Protein AF-A0A6I3WU82-F1 (afdb_monomer_lite)

Radius of gyration: 12.36 Å; chains: 1; bounding box: 28×26×28 Å

Foldseek 3Di:
DPVVLVVVLVVVQVVVCVVVVNDGDDLVRQLVVLVVCQVDQVNVVVQVGNVSSPSNNVSSVVNCVVDPDDDPDD

Secondary structure (DSSP, 8-state):
--HHHHHHHHHHHHHHHHHTTTPPPPHHHHHHHHHHHHH-HHHHGGGTSHHHHHHHHHHHHHHHHHS-------

Structure (mmCIF, N/CA/C/O backbone):
data_AF-A0A6I3WU82-F1
#
_entry.id   AF-A0A6I3WU82-F1
#
loop_
_atom_site.group_PDB
_atom_site.id
_atom_site.type_symbol
_atom_site.label_atom_id
_atom_site.label_alt_i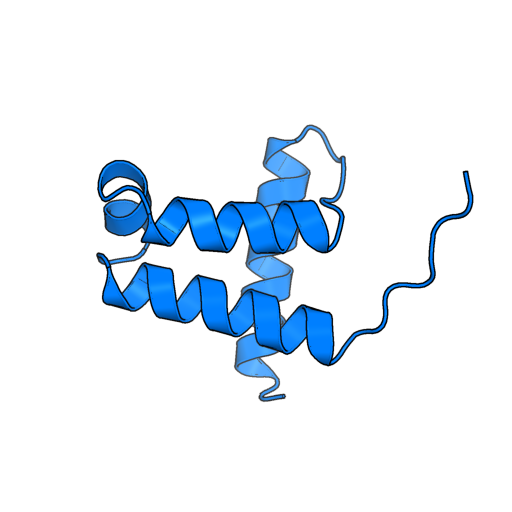d
_atom_site.label_comp_id
_atom_site.label_asym_id
_atom_site.label_entity_id
_atom_site.label_seq_id
_atom_site.pdbx_PDB_ins_code
_atom_site.Cartn_x
_atom_site.Cartn_y
_atom_site.Cartn_z
_atom_site.occupancy
_atom_site.B_iso_or_equiv
_atom_site.auth_seq_id
_atom_site.auth_comp_id
_atom_site.auth_asym_id
_atom_site.auth_atom_id
_atom_site.pdbx_PDB_model_num
ATOM 1 N N . THR A 1 1 ? -8.165 -15.756 0.131 1.00 61.75 1 THR A N 1
ATOM 2 C CA . THR A 1 1 ? -6.893 -15.052 -0.125 1.00 61.75 1 THR A CA 1
ATOM 3 C C . THR A 1 1 ? -5.760 -16.016 0.133 1.00 61.75 1 THR A C 1
ATOM 5 O O . THR A 1 1 ? -5.839 -16.741 1.116 1.00 61.75 1 THR A O 1
ATOM 8 N N . ASP A 1 2 ? -4.766 -16.085 -0.749 1.00 81.31 2 ASP A N 1
ATOM 9 C CA . ASP A 1 2 ? -3.554 -16.888 -0.531 1.00 81.31 2 ASP A CA 1
ATOM 10 C C . ASP A 1 2 ? -2.850 -16.425 0.763 1.00 81.31 2 ASP A C 1
ATOM 12 O O . ASP A 1 2 ? -2.659 -15.223 0.969 1.00 81.31 2 ASP A O 1
ATOM 16 N N . SER A 1 3 ? -2.497 -17.356 1.655 1.00 82.94 3 SER A N 1
ATOM 17 C CA . SER A 1 3 ? -1.869 -17.050 2.949 1.00 82.94 3 SER A CA 1
ATOM 18 C C . SER A 1 3 ? -0.503 -16.373 2.797 1.00 82.94 3 SER A C 1
ATOM 20 O O . SER A 1 3 ? -0.128 -15.558 3.641 1.00 82.94 3 SER A O 1
ATOM 22 N N . THR A 1 4 ? 0.202 -16.625 1.693 1.00 89.25 4 THR A N 1
ATOM 23 C CA . THR A 1 4 ? 1.460 -15.951 1.343 1.00 89.25 4 THR A CA 1
ATOM 24 C C . THR A 1 4 ? 1.232 -14.472 1.055 1.00 89.25 4 THR A C 1
ATOM 26 O O . THR A 1 4 ? 1.961 -13.615 1.555 1.00 89.25 4 THR A O 1
ATOM 29 N N . VAL A 1 5 ? 0.186 -14.154 0.287 1.00 88.75 5 VAL A N 1
ATOM 30 C CA . VAL A 1 5 ? -0.181 -12.768 -0.042 1.00 88.75 5 VAL A CA 1
ATOM 31 C C . VAL A 1 5 ? -0.569 -12.010 1.225 1.00 88.75 5 VAL A C 1
ATOM 33 O O . VAL A 1 5 ? -0.095 -10.897 1.441 1.00 88.75 5 VAL A O 1
ATOM 36 N N . VAL A 1 6 ? -1.352 -12.634 2.111 1.00 91.94 6 VAL A N 1
ATOM 37 C CA . VAL A 1 6 ? -1.708 -12.043 3.412 1.00 91.94 6 VAL A CA 1
ATOM 38 C C . VAL A 1 6 ? -0.458 -11.749 4.246 1.00 91.94 6 VAL A C 1
ATOM 40 O O . VAL A 1 6 ? -0.323 -10.645 4.771 1.00 91.94 6 VAL A O 1
ATOM 43 N N . ALA A 1 7 ? 0.484 -12.691 4.337 1.00 93.12 7 ALA A N 1
ATOM 44 C CA . ALA A 1 7 ? 1.719 -12.494 5.094 1.00 93.12 7 ALA A CA 1
ATOM 45 C C . ALA A 1 7 ? 2.570 -11.332 4.545 1.00 93.12 7 ALA A C 1
ATOM 47 O O . ALA A 1 7 ? 3.114 -10.543 5.322 1.00 93.12 7 ALA A O 1
ATOM 48 N N . LEU A 1 8 ? 2.655 -11.187 3.218 1.00 93.44 8 LEU A N 1
ATOM 49 C CA . LEU A 1 8 ? 3.366 -10.075 2.578 1.00 93.44 8 LEU A CA 1
ATOM 50 C C . LEU A 1 8 ? 2.714 -8.723 2.884 1.00 93.44 8 LEU A C 1
ATOM 52 O O . LEU A 1 8 ? 3.413 -7.778 3.253 1.00 93.44 8 LEU A O 1
ATOM 56 N N . VAL A 1 9 ? 1.387 -8.640 2.782 1.00 96.12 9 VAL A N 1
ATOM 57 C CA . VAL A 1 9 ? 0.644 -7.405 3.062 1.00 96.12 9 VAL A CA 1
ATOM 58 C C . VAL A 1 9 ? 0.773 -7.009 4.533 1.00 96.12 9 VAL A C 1
ATOM 60 O O . VAL A 1 9 ? 1.053 -5.849 4.824 1.00 96.12 9 VAL A O 1
ATOM 63 N N . LEU A 1 10 ? 0.656 -7.959 5.466 1.00 95.69 10 LEU A N 1
ATOM 64 C CA . LEU A 1 10 ? 0.820 -7.688 6.899 1.00 95.69 10 LEU A CA 1
ATOM 65 C C . LEU A 1 10 ? 2.239 -7.224 7.240 1.00 95.69 10 LEU A C 1
ATOM 67 O O . LEU A 1 10 ? 2.418 -6.284 8.016 1.00 95.69 10 LEU A O 1
ATOM 71 N N . ARG A 1 11 ? 3.257 -7.838 6.628 1.00 96.81 11 ARG A N 1
ATOM 72 C CA . ARG A 1 11 ? 4.647 -7.398 6.787 1.00 96.81 11 ARG A CA 1
ATOM 73 C C . ARG A 1 11 ? 4.842 -5.967 6.280 1.00 96.81 11 ARG A C 1
ATOM 75 O O . ARG A 1 11 ? 5.526 -5.187 6.942 1.00 96.81 11 ARG A O 1
ATOM 82 N N . HIS A 1 12 ? 4.251 -5.624 5.135 1.00 97.12 12 HIS A N 1
ATOM 83 C CA . HIS A 1 12 ? 4.310 -4.272 4.572 1.00 97.12 12 HIS A CA 1
ATOM 84 C C . HIS A 1 12 ? 3.581 -3.259 5.463 1.00 97.12 12 HIS A C 1
ATOM 86 O O . HIS A 1 12 ? 4.166 -2.240 5.824 1.00 97.12 12 HIS A O 1
ATOM 92 N N . ARG A 1 13 ? 2.369 -3.589 5.929 1.00 97.06 13 ARG A N 1
ATOM 93 C CA . ARG A 1 13 ? 1.601 -2.762 6.870 1.00 97.06 13 ARG A CA 1
ATOM 94 C C . ARG A 1 13 ? 2.403 -2.471 8.137 1.00 97.06 13 ARG A C 1
ATOM 96 O O . ARG A 1 13 ? 2.518 -1.316 8.523 1.00 97.06 13 ARG A O 1
ATOM 103 N N . ASN A 1 14 ? 3.037 -3.487 8.726 1.00 97.81 14 ASN A N 1
ATOM 104 C CA . ASN A 1 14 ? 3.901 -3.308 9.895 1.00 97.81 14 ASN A CA 1
ATOM 105 C C . ASN A 1 14 ? 5.100 -2.383 9.608 1.00 97.81 14 ASN A C 1
ATOM 107 O O . ASN A 1 14 ? 5.453 -1.559 10.448 1.00 97.81 14 ASN A O 1
ATOM 111 N N . TRP A 1 15 ? 5.720 -2.488 8.431 1.00 97.06 15 TRP A N 1
ATOM 112 C CA . TRP A 1 15 ? 6.803 -1.582 8.044 1.00 97.06 15 TRP A CA 1
ATOM 113 C C . TRP A 1 15 ? 6.331 -0.121 7.941 1.00 97.06 15 TRP A C 1
ATOM 115 O O . TRP A 1 15 ? 7.003 0.769 8.464 1.00 97.06 15 TRP A O 1
ATOM 125 N N . ILE A 1 16 ? 5.152 0.126 7.359 1.00 97.50 16 ILE A N 1
ATOM 126 C CA . ILE A 1 16 ? 4.541 1.465 7.317 1.00 97.50 16 ILE A CA 1
ATOM 127 C C . ILE A 1 16 ? 4.240 1.979 8.726 1.00 97.50 16 ILE A C 1
ATOM 129 O O . ILE A 1 16 ? 4.628 3.097 9.051 1.00 97.50 16 ILE A O 1
ATOM 133 N N . THR A 1 17 ? 3.635 1.154 9.585 1.00 97.88 17 THR A N 1
ATOM 134 C CA . THR A 1 17 ? 3.341 1.507 10.982 1.00 97.88 17 THR A CA 1
ATOM 135 C C . THR A 1 17 ? 4.599 1.953 11.728 1.00 97.88 17 THR A C 1
ATOM 137 O O . THR A 1 17 ? 4.585 2.969 12.420 1.00 97.88 17 THR A O 1
ATOM 140 N N . GLN A 1 18 ? 5.718 1.241 11.559 1.00 98.00 18 GLN A N 1
ATOM 141 C CA . GLN A 1 18 ? 7.000 1.635 12.156 1.00 98.00 18 GLN A CA 1
ATOM 142 C C . GLN A 1 18 ? 7.509 2.968 11.591 1.00 98.00 18 GLN A C 1
ATOM 144 O O . GLN A 1 18 ? 7.955 3.825 12.354 1.00 98.00 18 GLN A O 1
ATOM 149 N N . GLY A 1 19 ? 7.393 3.176 10.276 1.00 96.38 19 GLY A N 1
ATOM 150 C CA . GLY A 1 19 ? 7.742 4.442 9.626 1.00 96.38 19 GLY A CA 1
ATOM 151 C C . GLY A 1 19 ? 6.863 5.625 10.045 1.00 96.38 19 GLY A C 1
ATOM 152 O O . GLY A 1 19 ? 7.301 6.769 9.963 1.00 96.38 19 GLY A O 1
ATOM 153 N N . TRP A 1 20 ? 5.643 5.367 10.520 1.00 97.38 20 TRP A N 1
ATOM 154 C CA . TRP A 1 20 ? 4.678 6.368 10.990 1.00 97.38 20 TRP A CA 1
ATOM 155 C C . TRP A 1 20 ? 4.661 6.521 12.519 1.00 97.38 20 TRP A C 1
ATOM 157 O O . TRP A 1 20 ? 3.683 6.992 13.095 1.00 97.38 20 TRP A O 1
ATOM 167 N N . GLY A 1 21 ? 5.736 6.117 13.203 1.00 97.50 21 GLY A N 1
ATOM 168 C CA . GLY A 1 21 ? 5.860 6.297 14.653 1.00 97.50 21 GLY A CA 1
ATOM 169 C C . GLY A 1 21 ? 4.909 5.418 15.471 1.00 97.50 21 GLY A C 1
ATOM 170 O O . GLY A 1 21 ? 4.512 5.800 16.567 1.00 97.50 21 GLY A O 1
ATOM 171 N N . GLY A 1 22 ? 4.528 4.253 14.944 1.00 96.75 22 GLY A N 1
ATOM 172 C CA . GLY A 1 22 ? 3.618 3.309 15.594 1.00 96.75 22 GLY A CA 1
ATOM 173 C C . GLY A 1 22 ? 2.145 3.491 15.224 1.00 96.75 22 GLY A C 1
ATOM 174 O O . GLY A 1 22 ? 1.314 2.709 15.680 1.00 96.75 22 GLY A O 1
ATOM 175 N N . ILE A 1 23 ? 1.809 4.478 14.389 1.00 96.44 23 ILE A N 1
ATOM 176 C CA . ILE A 1 23 ? 0.436 4.709 13.932 1.00 96.44 23 ILE A CA 1
ATOM 177 C C . ILE A 1 23 ? 0.138 3.790 12.751 1.00 96.44 23 ILE A C 1
ATOM 179 O O . ILE A 1 23 ? 0.778 3.868 11.702 1.00 96.44 23 ILE A O 1
ATOM 183 N N . GLU A 1 24 ? -0.844 2.910 12.923 1.00 95.69 24 GLU A N 1
ATOM 184 C CA . GLU A 1 24 ? -1.258 1.994 11.869 1.00 95.69 24 GLU A CA 1
ATOM 185 C C . GLU A 1 24 ? -2.091 2.727 10.803 1.00 95.69 24 GLU A C 1
ATOM 187 O O . GLU A 1 24 ? -3.002 3.479 11.162 1.00 95.69 24 GLU A O 1
ATOM 192 N N . PRO A 1 25 ? -1.832 2.514 9.498 1.00 96.31 25 PRO A N 1
ATOM 193 C CA . PRO A 1 25 ? -2.647 3.124 8.458 1.00 96.31 25 PRO A CA 1
ATOM 194 C C . PRO A 1 25 ? -4.079 2.577 8.486 1.00 96.31 25 PRO A C 1
ATOM 196 O O . PRO A 1 25 ? -4.309 1.369 8.663 1.00 96.31 25 PRO A O 1
ATOM 199 N N . THR A 1 26 ? -5.043 3.466 8.239 1.00 96.25 26 T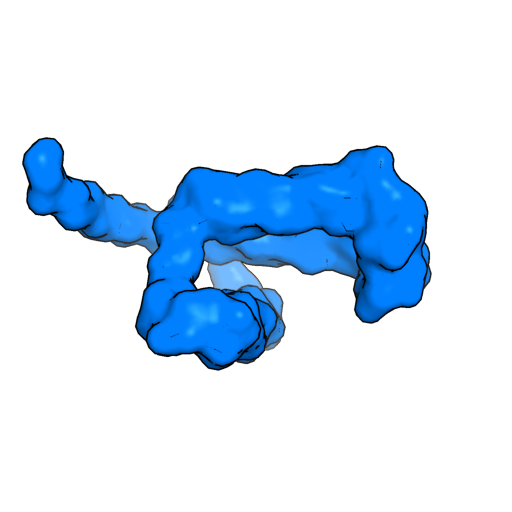HR A N 1
ATOM 200 C CA . THR A 1 26 ? -6.419 3.076 7.903 1.00 96.25 26 THR A CA 1
ATOM 201 C C . THR A 1 26 ? -6.456 2.338 6.560 1.00 96.25 26 THR A C 1
ATOM 203 O O . THR A 1 26 ? -5.524 2.447 5.759 1.00 96.25 26 THR A O 1
ATOM 206 N N . ALA A 1 27 ? -7.543 1.612 6.279 1.00 95.06 27 ALA A N 1
ATOM 207 C CA . ALA A 1 27 ? -7.769 0.971 4.980 1.00 95.06 27 ALA A CA 1
ATOM 208 C C . ALA A 1 27 ? -7.562 1.939 3.803 1.00 95.06 27 ALA A C 1
ATOM 210 O O . ALA A 1 27 ? -6.797 1.637 2.886 1.00 95.06 27 ALA A O 1
ATOM 211 N N . ASP A 1 28 ? -8.177 3.123 3.863 1.00 96.38 28 ASP A N 1
ATOM 212 C CA . ASP A 1 28 ? -8.096 4.123 2.793 1.00 96.38 28 ASP A CA 1
ATOM 213 C C . ASP A 1 28 ? -6.680 4.672 2.623 1.00 96.38 28 ASP A C 1
ATOM 215 O O . ASP A 1 28 ? -6.201 4.826 1.499 1.00 96.38 28 ASP A O 1
ATOM 219 N N . GLN A 1 29 ? -5.971 4.920 3.727 1.00 97.75 29 GLN A N 1
ATOM 220 C CA . GLN A 1 29 ? -4.570 5.339 3.684 1.00 97.75 29 GLN A CA 1
ATOM 221 C C . GLN A 1 29 ? -3.688 4.253 3.065 1.00 97.75 29 GLN A C 1
ATOM 223 O O . GLN A 1 29 ? -2.802 4.553 2.265 1.00 97.75 29 GLN A O 1
ATOM 228 N N . PHE A 1 30 ? -3.941 2.988 3.398 1.00 97.62 30 PHE A N 1
ATOM 229 C CA . PHE A 1 30 ? -3.139 1.878 2.907 1.00 97.62 30 PHE A CA 1
ATOM 230 C C . PHE A 1 30 ? -3.374 1.614 1.413 1.00 97.62 30 PHE A C 1
ATOM 232 O O . PHE A 1 30 ? -2.416 1.455 0.655 1.00 97.62 30 PHE A O 1
ATOM 239 N N . ILE A 1 31 ? -4.629 1.679 0.960 1.00 97.81 31 ILE A N 1
ATOM 240 C CA . ILE A 1 31 ? -4.979 1.659 -0.468 1.00 97.81 31 ILE A CA 1
ATOM 241 C C . ILE A 1 31 ? -4.366 2.869 -1.186 1.00 97.81 31 ILE A C 1
ATOM 243 O O . ILE A 1 31 ? -3.781 2.721 -2.261 1.00 97.81 31 ILE A O 1
ATOM 247 N N . GLY A 1 32 ? -4.447 4.057 -0.581 1.00 98.00 32 GLY A N 1
ATOM 248 C CA . GLY A 1 32 ? -3.864 5.290 -1.109 1.00 98.00 32 GLY A CA 1
ATOM 249 C C . GLY A 1 32 ? -2.358 5.179 -1.354 1.00 98.00 32 GLY A C 1
ATOM 250 O O . GLY A 1 32 ? -1.880 5.583 -2.415 1.00 98.00 32 GLY A O 1
ATOM 251 N N . LEU A 1 33 ? -1.618 4.553 -0.434 1.00 98.12 33 LEU A N 1
ATOM 252 C CA . LEU A 1 33 ? -0.195 4.251 -0.614 1.00 98.12 33 LEU A CA 1
ATOM 253 C C . LEU A 1 33 ? 0.047 3.331 -1.816 1.00 98.12 33 LEU A C 1
ATOM 255 O O . LEU A 1 33 ? 0.890 3.643 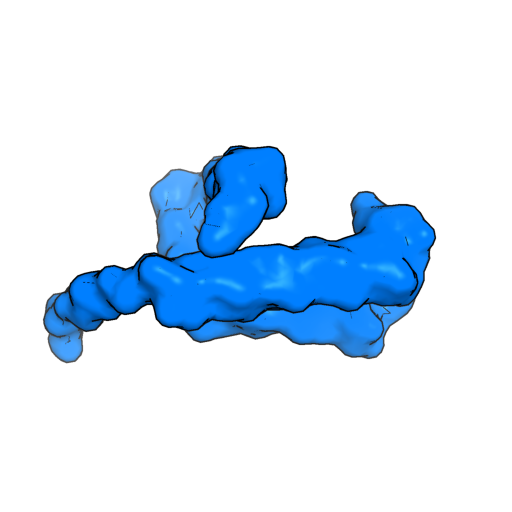-2.656 1.00 98.12 33 LEU A O 1
ATOM 259 N N . GLY A 1 34 ? -0.722 2.246 -1.946 1.00 98.12 34 GLY A N 1
ATOM 260 C CA . GLY A 1 34 ? -0.646 1.357 -3.110 1.00 98.12 34 GLY A CA 1
ATOM 261 C C . GLY A 1 34 ? -0.884 2.098 -4.431 1.00 98.12 34 GLY A C 1
ATOM 262 O O . GLY A 1 34 ? -0.143 1.911 -5.397 1.00 98.12 34 GLY A O 1
ATOM 263 N N . ASN A 1 35 ? -1.876 2.990 -4.469 1.00 98.62 35 ASN A N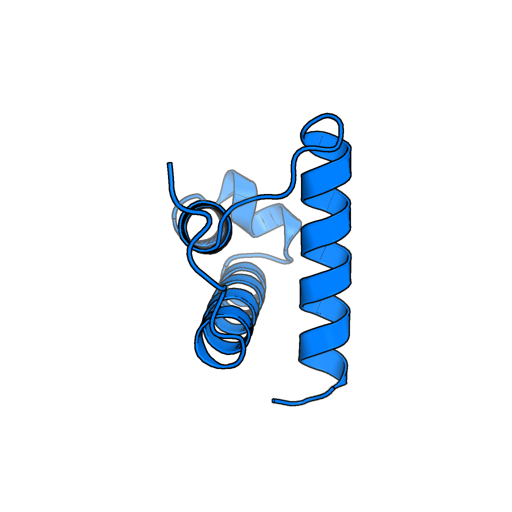 1
ATOM 264 C CA . ASN A 1 35 ? -2.155 3.819 -5.642 1.00 98.62 35 ASN A CA 1
ATOM 265 C C . ASN A 1 35 ? -0.996 4.773 -5.961 1.00 98.62 35 ASN A C 1
ATOM 267 O O . ASN A 1 35 ? -0.596 4.875 -7.121 1.00 98.62 35 ASN A O 1
ATOM 271 N N . MET A 1 36 ? -0.413 5.418 -4.946 1.00 98.38 36 MET A N 1
ATOM 272 C CA . MET A 1 36 ? 0.756 6.288 -5.105 1.00 98.38 36 MET A CA 1
ATOM 273 C C . MET A 1 36 ? 1.959 5.527 -5.678 1.00 98.38 36 MET A C 1
ATOM 275 O O . MET A 1 36 ? 2.634 6.040 -6.568 1.00 98.38 36 MET A O 1
ATOM 279 N N . TYR A 1 37 ? 2.208 4.292 -5.222 1.00 98.19 37 TYR A N 1
ATOM 280 C CA . TYR A 1 37 ? 3.317 3.474 -5.727 1.00 98.19 37 TYR A CA 1
ATOM 281 C C . TYR A 1 37 ? 3.212 3.192 -7.226 1.00 98.19 37 TYR A C 1
ATOM 283 O O . TYR A 1 37 ? 4.235 3.086 -7.894 1.00 98.19 37 TYR A O 1
ATOM 291 N N . VAL A 1 38 ? 1.989 3.069 -7.752 1.00 98.50 38 VAL A N 1
ATOM 292 C CA . VAL A 1 38 ? 1.732 2.858 -9.184 1.00 98.50 38 VAL A CA 1
ATOM 293 C C . VAL A 1 38 ? 1.758 4.173 -9.963 1.00 98.50 38 VAL A C 1
ATOM 295 O O . VAL A 1 38 ? 2.210 4.191 -11.104 1.00 98.50 38 VAL A O 1
ATOM 298 N N . ALA A 1 39 ? 1.249 5.256 -9.374 1.00 98.38 39 ALA A N 1
ATOM 299 C CA . ALA A 1 39 ? 1.092 6.539 -10.052 1.00 98.38 39 ALA A CA 1
ATOM 300 C C . ALA A 1 39 ? 2.418 7.281 -10.292 1.00 98.38 39 ALA A C 1
ATOM 302 O O . ALA A 1 39 ? 2.494 8.097 -11.208 1.00 98.38 39 ALA A O 1
ATOM 303 N N . ASP A 1 40 ? 3.452 7.014 -9.490 1.00 98.19 40 ASP A N 1
ATOM 304 C CA . ASP A 1 40 ? 4.742 7.702 -9.570 1.00 98.19 40 ASP A CA 1
ATOM 305 C C . ASP A 1 40 ? 5.903 6.698 -9.654 1.00 98.19 40 ASP A C 1
ATOM 307 O O . ASP A 1 40 ? 6.178 5.927 -8.729 1.00 98.19 40 ASP A O 1
ATOM 311 N N . GLU A 1 41 ? 6.629 6.737 -10.774 1.00 97.12 41 GLU A N 1
ATOM 312 C CA . GLU A 1 41 ? 7.746 5.837 -11.077 1.00 97.12 41 GLU A CA 1
ATOM 313 C C . GLU A 1 41 ? 8.865 5.885 -10.021 1.00 97.12 41 GLU A C 1
ATOM 315 O O . GLU A 1 41 ? 9.528 4.873 -9.763 1.00 97.12 41 GLU A O 1
ATOM 320 N N . ARG A 1 42 ? 9.045 7.030 -9.344 1.00 97.88 42 ARG A N 1
ATOM 321 C CA . ARG A 1 42 ? 10.032 7.180 -8.262 1.00 97.88 42 ARG A CA 1
ATOM 322 C C . ARG A 1 42 ? 9.730 6.258 -7.090 1.00 97.88 42 ARG A C 1
ATOM 324 O O . ARG A 1 42 ? 10.661 5.819 -6.423 1.00 97.88 42 ARG A O 1
ATOM 331 N N . PHE A 1 43 ? 8.460 5.938 -6.858 1.00 97.44 43 PHE A N 1
ATOM 332 C CA . PHE A 1 43 ? 8.062 4.935 -5.878 1.00 97.44 43 PHE A CA 1
ATOM 333 C C . PHE A 1 43 ? 8.062 3.534 -6.486 1.00 97.44 43 PHE A C 1
ATOM 335 O O . PHE A 1 43 ? 8.574 2.608 -5.857 1.00 97.44 43 PHE A O 1
ATOM 342 N N . ALA A 1 44 ? 7.570 3.376 -7.718 1.00 97.94 44 ALA A N 1
ATOM 343 C CA . ALA A 1 44 ? 7.489 2.074 -8.380 1.00 97.94 44 ALA A CA 1
ATOM 344 C C . ALA A 1 44 ? 8.844 1.350 -8.454 1.00 97.94 44 ALA A C 1
ATOM 346 O O . ALA A 1 44 ? 8.922 0.139 -8.237 1.00 97.94 44 ALA A O 1
ATOM 347 N N . ARG A 1 45 ? 9.944 2.085 -8.678 1.00 97.94 45 ARG A N 1
ATOM 348 C CA . ARG A 1 45 ? 11.307 1.515 -8.698 1.00 97.94 45 ARG A CA 1
ATOM 349 C C . ARG A 1 45 ? 11.695 0.770 -7.415 1.00 97.94 45 ARG A C 1
ATOM 351 O O . ARG A 1 45 ? 12.525 -0.130 -7.484 1.00 97.94 45 ARG A O 1
ATOM 358 N N . HIS A 1 46 ? 11.103 1.095 -6.263 1.00 96.62 46 HIS A N 1
ATOM 359 C CA . HIS A 1 46 ? 11.376 0.402 -4.996 1.00 96.62 46 HIS A CA 1
ATOM 360 C C . HIS A 1 46 ? 10.668 -0.952 -4.878 1.00 96.62 46 HIS A C 1
ATOM 362 O O . HIS A 1 46 ? 11.003 -1.740 -3.997 1.00 96.62 46 HIS A O 1
ATOM 368 N N . TYR A 1 47 ? 9.742 -1.242 -5.790 1.00 96.06 47 TYR A N 1
ATOM 369 C CA . TYR A 1 47 ? 8.990 -2.491 -5.846 1.00 96.06 47 TYR A CA 1
ATOM 370 C C . TYR A 1 47 ? 9.368 -3.353 -7.055 1.00 96.06 47 TYR A C 1
ATOM 372 O O . TYR A 1 47 ? 8.661 -4.299 -7.369 1.00 96.06 47 TYR A O 1
ATOM 380 N N . GLY A 1 48 ? 10.481 -3.058 -7.737 1.00 96.81 48 GLY A N 1
ATOM 381 C CA . GLY A 1 48 ? 10.872 -3.761 -8.966 1.00 96.81 48 GLY A CA 1
ATOM 382 C C . GLY A 1 48 ? 10.245 -3.177 -10.236 1.00 96.81 48 GLY A C 1
ATOM 383 O O . GLY A 1 48 ? 10.176 -3.856 -11.256 1.00 96.81 48 GLY A O 1
ATOM 384 N N . GLY A 1 49 ? 9.793 -1.921 -10.183 1.00 97.81 49 GLY A N 1
ATOM 385 C CA . GLY A 1 49 ? 9.155 -1.223 -11.296 1.00 97.81 49 GLY A CA 1
ATOM 386 C C . GLY A 1 49 ? 7.629 -1.286 -11.236 1.00 97.81 49 GLY A C 1
ATOM 387 O O . GLY A 1 49 ? 7.037 -1.701 -10.238 1.00 97.81 49 GLY A O 1
ATOM 388 N N . ILE A 1 50 ? 6.985 -0.846 -12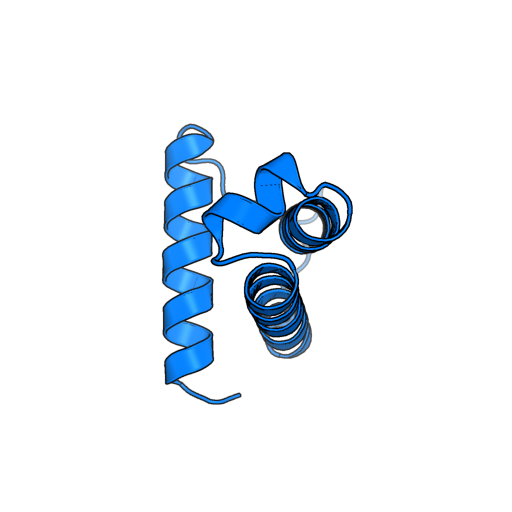.320 1.00 98.19 50 ILE A N 1
ATOM 389 C CA . ILE A 1 50 ? 5.527 -0.662 -12.378 1.00 98.19 50 ILE A CA 1
ATOM 390 C C . ILE A 1 50 ? 4.742 -1.948 -12.091 1.00 98.19 50 ILE A C 1
ATOM 392 O O . ILE A 1 50 ? 3.738 -1.905 -11.384 1.00 98.19 50 ILE A O 1
ATOM 396 N N . GLU A 1 51 ? 5.218 -3.097 -12.570 1.00 98.19 51 GLU A N 1
ATOM 397 C CA . GLU A 1 51 ? 4.537 -4.381 -12.373 1.00 98.19 51 GLU A CA 1
ATOM 398 C C . GLU A 1 51 ? 4.585 -4.841 -10.915 1.00 98.19 51 GLU A C 1
ATOM 400 O O . GLU A 1 51 ? 3.574 -5.272 -10.362 1.00 98.19 51 GLU A O 1
ATOM 405 N N . GLY A 1 52 ? 5.723 -4.668 -10.241 1.00 97.44 52 GLY A N 1
ATOM 406 C CA . GLY A 1 52 ? 5.813 -4.984 -8.820 1.00 97.44 52 GLY A CA 1
ATOM 407 C C . GLY A 1 52 ? 5.014 -4.012 -7.948 1.00 97.44 52 GLY A C 1
ATOM 408 O O . GLY A 1 52 ? 4.369 -4.435 -6.989 1.00 97.44 52 GLY A O 1
ATOM 409 N N . ALA A 1 53 ? 4.950 -2.729 -8.318 1.00 98.19 53 ALA A N 1
ATOM 410 C CA . ALA A 1 53 ? 4.076 -1.764 -7.651 1.00 98.19 53 ALA A CA 1
ATOM 411 C C . ALA A 1 53 ? 2.585 -2.116 -7.812 1.00 98.19 53 ALA A C 1
ATOM 413 O O . ALA A 1 53 ? 1.826 -2.037 -6.844 1.00 98.19 53 ALA A O 1
ATOM 414 N N . ARG A 1 54 ? 2.166 -2.554 -9.010 1.00 98.31 54 ARG A N 1
ATOM 415 C CA . ARG A 1 54 ? 0.806 -3.058 -9.268 1.00 98.31 54 ARG A CA 1
ATOM 416 C C . ARG A 1 54 ? 0.498 -4.281 -8.416 1.00 98.31 54 ARG A C 1
ATOM 418 O O . ARG A 1 54 ? -0.531 -4.290 -7.750 1.00 98.31 54 ARG A O 1
ATOM 425 N N . TYR A 1 55 ? 1.420 -5.242 -8.357 1.00 96.94 55 TYR A N 1
ATOM 426 C CA . TYR A 1 55 ? 1.268 -6.432 -7.522 1.00 96.94 55 TYR A CA 1
ATOM 427 C C . TYR A 1 55 ? 1.049 -6.078 -6.043 1.00 96.94 55 TYR A C 1
ATOM 429 O O . TYR A 1 55 ? 0.127 -6.593 -5.414 1.00 96.94 55 TYR A O 1
ATOM 437 N N . VAL A 1 56 ? 1.849 -5.159 -5.489 1.00 97.31 56 VAL A N 1
ATOM 438 C CA . VAL A 1 56 ? 1.685 -4.703 -4.098 1.00 97.31 56 VAL A CA 1
ATOM 439 C C . VAL A 1 56 ? 0.334 -4.014 -3.891 1.00 97.31 56 VAL A C 1
ATOM 441 O O . VAL A 1 56 ? -0.361 -4.320 -2.923 1.00 97.31 56 VAL A O 1
ATOM 444 N N . ARG A 1 57 ? -0.071 -3.116 -4.796 1.00 98.12 57 ARG A N 1
ATOM 445 C CA . ARG A 1 57 ? -1.369 -2.430 -4.714 1.00 98.12 57 ARG A CA 1
ATOM 446 C C . ARG A 1 57 ? -2.540 -3.410 -4.769 1.00 98.12 57 ARG A C 1
ATOM 448 O O . ARG A 1 57 ? -3.446 -3.309 -3.946 1.00 98.12 57 ARG A O 1
ATOM 455 N N . ASP A 1 58 ? -2.508 -4.371 -5.683 1.00 97.56 58 ASP A N 1
ATOM 456 C CA . ASP A 1 58 ? -3.575 -5.363 -5.828 1.00 97.56 58 ASP A CA 1
ATOM 457 C C . ASP A 1 58 ? -3.643 -6.290 -4.604 1.00 97.56 58 ASP A C 1
ATOM 459 O O . ASP A 1 58 ? -4.734 -6.603 -4.125 1.00 97.56 58 ASP A O 1
ATOM 463 N N . ALA A 1 59 ? -2.493 -6.650 -4.023 1.00 96.44 59 ALA A N 1
ATOM 464 C CA . ALA A 1 59 ? -2.432 -7.397 -2.769 1.00 96.44 59 ALA A CA 1
ATOM 465 C C . ALA A 1 59 ? -3.055 -6.619 -1.594 1.00 96.44 59 ALA A C 1
ATOM 467 O O . ALA A 1 59 ? -3.833 -7.193 -0.828 1.00 96.44 59 ALA A O 1
ATOM 468 N N . ILE A 1 60 ? -2.764 -5.317 -1.470 1.00 96.81 60 ILE A N 1
ATOM 469 C CA . ILE A 1 60 ? -3.362 -4.440 -0.449 1.00 96.81 60 ILE A CA 1
ATOM 470 C C . ILE A 1 60 ? -4.885 -4.385 -0.616 1.00 96.81 60 ILE A C 1
ATOM 472 O O . ILE A 1 60 ? -5.614 -4.624 0.347 1.00 96.81 60 ILE A O 1
ATOM 476 N N . VAL A 1 61 ? -5.372 -4.122 -1.832 1.00 96.06 61 VAL A N 1
ATOM 477 C CA . VAL A 1 61 ? -6.813 -4.025 -2.121 1.00 96.06 61 VAL A CA 1
ATOM 478 C C . VAL A 1 61 ? -7.525 -5.344 -1.821 1.00 96.06 61 VAL A C 1
ATOM 480 O O . VAL A 1 61 ? -8.558 -5.344 -1.153 1.00 96.06 61 VAL A O 1
ATOM 483 N N . ALA A 1 62 ? -6.960 -6.474 -2.253 1.00 94.44 62 ALA A N 1
ATOM 484 C CA . ALA A 1 62 ? -7.530 -7.791 -1.988 1.00 94.44 62 ALA A CA 1
ATOM 485 C C . ALA A 1 62 ? -7.579 -8.112 -0.486 1.00 94.44 62 ALA A C 1
ATOM 487 O O . ALA A 1 62 ? -8.554 -8.695 -0.009 1.00 94.44 62 ALA A O 1
ATOM 488 N N . TRP A 1 63 ? -6.547 -7.728 0.271 1.00 93.88 63 TRP A N 1
ATOM 489 C CA . TRP A 1 63 ? -6.509 -7.925 1.718 1.00 93.88 63 TRP A CA 1
ATOM 490 C C . TRP A 1 63 ? -7.544 -7.064 2.454 1.00 93.88 63 TRP A C 1
ATOM 492 O O . TRP A 1 63 ? -8.255 -7.594 3.308 1.00 93.88 63 TRP A O 1
ATOM 502 N N . VAL A 1 64 ? -7.681 -5.779 2.097 1.00 93.94 64 VAL A N 1
ATOM 503 C CA . VAL A 1 64 ? -8.694 -4.879 2.682 1.00 93.94 64 VAL A CA 1
ATOM 504 C C . VAL A 1 64 ? -10.105 -5.376 2.367 1.00 93.94 64 VAL A C 1
ATOM 506 O O . VAL A 1 64 ? -10.935 -5.470 3.264 1.00 93.94 64 VAL A O 1
ATOM 509 N N . ALA A 1 65 ? -10.378 -5.767 1.119 1.00 92.25 65 ALA A N 1
ATOM 510 C CA . ALA A 1 65 ? -11.689 -6.285 0.728 1.00 92.25 65 ALA A CA 1
ATOM 511 C C . ALA A 1 65 ? -12.064 -7.582 1.471 1.00 92.25 65 ALA A C 1
ATOM 513 O O . ALA A 1 65 ? -13.233 -7.809 1.774 1.00 92.25 65 ALA A O 1
ATOM 514 N N . ALA A 1 66 ? -11.076 -8.429 1.782 1.00 89.56 66 ALA A N 1
ATOM 515 C CA . ALA A 1 66 ? -11.273 -9.668 2.533 1.00 89.56 66 ALA A CA 1
ATOM 516 C C . ALA A 1 66 ? -11.336 -9.467 4.059 1.00 89.56 66 ALA A C 1
ATOM 518 O O . ALA A 1 66 ? -11.741 -10.388 4.770 1.00 89.56 66 ALA A O 1
ATOM 51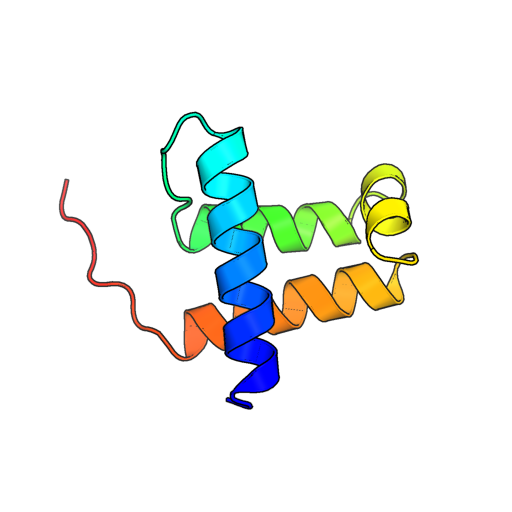9 N N . THR A 1 67 ? -10.937 -8.295 4.562 1.00 81.19 67 THR A N 1
ATOM 520 C CA . THR A 1 67 ? -10.853 -7.990 5.995 1.00 81.19 67 THR A CA 1
ATOM 521 C C . THR A 1 67 ? -11.700 -6.755 6.292 1.00 81.19 67 THR A C 1
ATOM 523 O O . THR A 1 67 ? -11.171 -5.643 6.285 1.00 81.19 67 THR A O 1
ATOM 526 N N . PRO A 1 68 ? -13.011 -6.910 6.557 1.00 63.78 68 PRO A N 1
ATOM 527 C CA . PRO A 1 68 ? -13.841 -5.784 6.961 1.00 63.78 68 PRO A CA 1
ATOM 528 C C . PRO A 1 68 ? -13.239 -5.149 8.223 1.00 63.78 68 PRO A C 1
ATOM 530 O O . PRO A 1 68 ? -13.263 -5.754 9.295 1.00 63.78 68 PRO A O 1
ATOM 533 N N . GLN A 1 69 ? -12.646 -3.957 8.105 1.00 59.53 69 GLN A N 1
ATOM 534 C CA . GLN A 1 69 ? -12.205 -3.216 9.282 1.00 59.53 69 GLN A CA 1
ATOM 535 C C . GLN A 1 69 ? -13.449 -2.698 9.999 1.00 59.53 69 GLN A C 1
ATOM 537 O O . GLN A 1 69 ? -14.220 -1.926 9.428 1.00 59.53 69 GLN A O 1
ATOM 542 N N . SER A 1 70 ? -13.636 -3.109 11.254 1.00 53.75 70 SER A N 1
ATOM 543 C CA . SER A 1 70 ? -14.609 -2.480 12.143 1.00 53.75 70 SER A CA 1
ATOM 544 C C . SER A 1 70 ? -14.332 -0.982 12.175 1.00 53.75 70 SER A C 1
ATOM 546 O O . SER A 1 70 ? -13.222 -0.564 12.510 1.00 53.75 70 SER A O 1
ATOM 548 N N . SER A 1 71 ? -15.327 -0.186 11.787 1.00 48.50 71 SER A N 1
ATOM 549 C CA . SER A 1 71 ? -15.267 1.268 11.834 1.00 48.50 71 SER A CA 1
ATOM 550 C C . SER A 1 71 ? -14.890 1.684 13.252 1.00 48.50 71 SER A C 1
ATOM 552 O O . SER A 1 71 ? -15.658 1.467 14.188 1.00 48.50 71 SER A O 1
ATOM 554 N N . ALA A 1 72 ? -13.695 2.245 13.427 1.00 46.97 72 ALA A N 1
ATOM 555 C CA . ALA A 1 72 ? -13.400 3.005 14.625 1.00 46.97 72 ALA A CA 1
ATOM 556 C C . ALA A 1 72 ? -14.280 4.253 14.553 1.00 46.97 72 ALA A C 1
ATOM 558 O O . ALA A 1 72 ? -13.994 5.192 13.815 1.00 46.97 72 ALA A O 1
ATOM 559 N N . THR A 1 73 ? -15.412 4.189 15.245 1.00 39.84 73 THR A N 1
ATOM 560 C CA . THR A 1 73 ? -16.282 5.320 15.536 1.00 39.84 73 THR A CA 1
ATOM 561 C C . THR A 1 73 ? -15.425 6.461 16.082 1.00 39.84 73 THR A C 1
ATOM 563 O O . THR A 1 73 ? -14.683 6.280 17.049 1.00 39.84 73 THR A O 1
ATOM 566 N N . SER A 1 74 ? -15.507 7.628 15.457 1.00 41.78 74 SER A N 1
ATOM 567 C CA . SER A 1 74 ? -15.142 8.916 16.047 1.00 41.78 74 SER A CA 1
ATOM 568 C C . SER A 1 74 ? -16.269 9.886 15.761 1.00 41.78 74 SER A C 1
ATOM 570 O O . SER A 1 74 ? -16.781 9.845 14.619 1.00 41.78 74 SER A O 1
#

Sequence (74 aa):
TDSTVVALVLRHRNWITQGWGGIEPTADQFIGLGNMYVADERFARHYGGIEGARYVRDAIVAWVAATPQSSATS

pLDDT: mean 91.08, std 14.34, range [39.84, 98.62]